Protein AF-A0A1Y3AT87-F1 (afdb_monomer_lite)

Foldseek 3Di:
DPPDLFAAEDEPVVVVVCVVVAPAEAEWAAAPVQDPCQVVVRVVCSVCQVVCVVVRHHYHYYHDPVVCVVVVHPDPGDD

pLDDT: mean 89.58, std 10.6, range [38.0, 95.62]

Secondary structure (DSSP, 8-state):
----SSPEEE-HHHHHHHHHH-SEEEEEE--SSS-TTHHHHHHHHHHHHHHHHHTTEEEEEE--HHHHHHTT--SSSB-

Organism: Euroglyphus maynei (NCBI:txid6958)

Radius of gyration: 12.38 Å; chains: 1; bounding box: 31×20×34 Å

Structure (mmCIF, N/CA/C/O backbone):
data_AF-A0A1Y3AT87-F1
#
_entry.id   AF-A0A1Y3AT87-F1
#
loop_
_atom_site.group_PDB
_atom_site.id
_atom_site.type_symbol
_atom_site.label_atom_id
_atom_site.label_alt_id
_atom_site.label_comp_id
_atom_site.label_asym_id
_atom_site.label_entity_id
_atom_site.label_seq_id
_atom_site.pdbx_PDB_ins_code
_atom_site.Cartn_x
_atom_site.Cartn_y
_atom_site.Cartn_z
_atom_site.occupancy
_atom_site.B_iso_or_equiv
_atom_site.auth_seq_id
_atom_site.auth_comp_id
_atom_site.auth_asym_id
_atom_site.auth_atom_id
_atom_site.pdbx_PDB_model_num
ATOM 1 N N . MET A 1 1 ? -12.780 8.275 -21.474 1.00 38.00 1 MET A N 1
ATOM 2 C CA . MET A 1 1 ? -12.279 9.173 -20.417 1.00 38.00 1 MET A CA 1
ATOM 3 C C . MET A 1 1 ? -11.453 8.286 -19.516 1.00 38.00 1 MET A C 1
ATOM 5 O O . MET A 1 1 ? -12.028 7.566 -18.717 1.00 38.00 1 MET A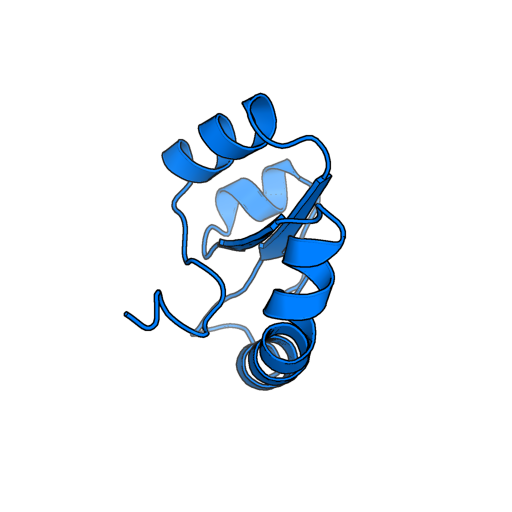 O 1
ATOM 9 N N . GLU A 1 2 ? -10.152 8.220 -19.775 1.00 47.31 2 GLU A N 1
ATOM 10 C CA . GLU A 1 2 ? -9.209 7.392 -19.020 1.00 47.31 2 GLU A CA 1
ATOM 11 C C . GLU A 1 2 ? -9.017 8.049 -17.651 1.00 47.31 2 GLU A C 1
ATOM 13 O O . GLU A 1 2 ? -8.348 9.077 -17.529 1.00 47.31 2 GLU A O 1
ATOM 18 N N . MET A 1 3 ? -9.708 7.536 -16.632 1.00 51.69 3 MET A N 1
ATOM 19 C CA . MET A 1 3 ? -9.427 7.918 -15.253 1.00 51.69 3 MET A CA 1
ATOM 20 C C . MET A 1 3 ? -8.165 7.170 -14.854 1.00 51.69 3 MET A C 1
ATOM 22 O O . MET A 1 3 ? -8.268 6.054 -14.380 1.00 51.69 3 MET A O 1
ATOM 26 N N . SER A 1 4 ? -7.017 7.785 -15.150 1.00 54.84 4 SER A N 1
ATOM 27 C CA . SER A 1 4 ? -5.680 7.459 -14.640 1.00 54.84 4 SER A CA 1
ATOM 28 C C . SER A 1 4 ? -5.442 5.972 -14.361 1.00 54.84 4 SER A C 1
ATOM 30 O O . SER A 1 4 ? -5.763 5.514 -13.271 1.00 54.84 4 SER A O 1
ATOM 32 N N . ASP A 1 5 ? -4.779 5.296 -15.302 1.00 64.25 5 ASP A N 1
ATOM 33 C CA . ASP A 1 5 ? -4.209 3.929 -15.243 1.00 64.25 5 ASP A CA 1
ATOM 34 C C . ASP A 1 5 ? -3.188 3.721 -14.092 1.00 64.25 5 ASP A C 1
ATOM 36 O O . ASP A 1 5 ? -2.322 2.860 -14.154 1.00 64.25 5 ASP A O 1
ATOM 40 N N . ALA A 1 6 ? -3.203 4.596 -13.082 1.00 83.31 6 ALA A N 1
ATOM 41 C CA . ALA A 1 6 ? -2.203 4.680 -12.042 1.00 83.31 6 ALA A CA 1
ATOM 42 C C . ALA A 1 6 ? -2.819 4.722 -10.647 1.00 83.31 6 ALA A C 1
ATOM 44 O O . ALA A 1 6 ? -3.722 5.514 -10.359 1.00 83.31 6 ALA A O 1
ATOM 45 N N . ILE A 1 7 ? -2.209 3.959 -9.743 1.00 91.38 7 ILE A N 1
ATOM 46 C CA . ILE A 1 7 ? -2.559 3.836 -8.333 1.00 91.38 7 ILE A CA 1
ATOM 47 C C . ILE A 1 7 ? -2.554 5.221 -7.690 1.00 91.38 7 ILE A C 1
ATOM 49 O O . ILE A 1 7 ? -1.567 5.970 -7.757 1.00 91.38 7 ILE A O 1
ATOM 53 N N . GLU A 1 8 ? -3.648 5.563 -7.014 1.00 91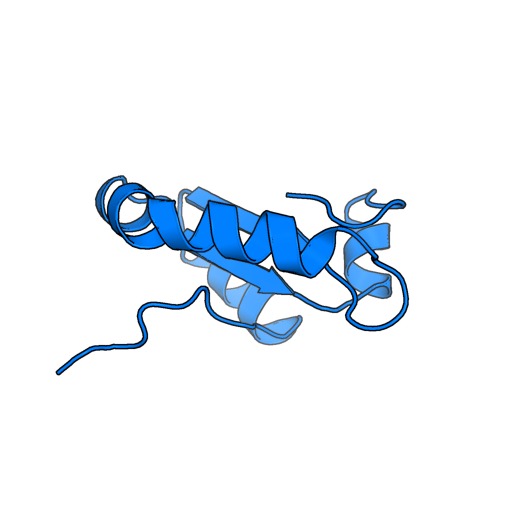.69 8 GLU A N 1
ATOM 54 C CA . GLU A 1 8 ? -3.854 6.899 -6.465 1.00 91.69 8 GLU A CA 1
ATOM 55 C C . GLU A 1 8 ? -2.892 7.188 -5.298 1.00 91.69 8 GLU A C 1
ATOM 57 O O . GLU A 1 8 ? -2.791 6.421 -4.334 1.00 91.69 8 GLU A O 1
ATOM 62 N N . LYS A 1 9 ? -2.182 8.328 -5.359 1.00 93.56 9 LYS A N 1
ATOM 63 C CA . LYS A 1 9 ? -1.390 8.822 -4.221 1.00 93.56 9 LYS A CA 1
ATOM 64 C C . LYS A 1 9 ? -2.300 9.560 -3.248 1.00 93.56 9 LYS A C 1
ATOM 66 O O . LYS A 1 9 ? -2.844 10.609 -3.590 1.00 93.56 9 LYS A O 1
ATOM 71 N N . VAL A 1 10 ? -2.350 9.093 -2.006 1.00 94.81 10 VAL A N 1
ATOM 72 C CA . VAL A 1 10 ? -3.174 9.695 -0.955 1.00 94.81 10 VAL A CA 1
ATOM 73 C C . VAL A 1 10 ? -2.334 10.249 0.192 1.00 94.81 10 VAL A C 1
ATOM 75 O O . VAL A 1 10 ? -1.188 9.862 0.417 1.00 94.81 10 VAL A O 1
ATOM 78 N N . ASN A 1 11 ? -2.914 11.195 0.927 1.00 94.31 11 ASN A N 1
ATOM 79 C CA . ASN A 1 11 ? -2.378 11.676 2.200 1.00 94.31 11 ASN A CA 1
ATOM 80 C C . ASN A 1 11 ? -3.110 11.013 3.378 1.00 94.31 11 ASN A C 1
ATOM 82 O O . ASN A 1 11 ? -4.158 10.396 3.188 1.00 94.31 11 ASN A O 1
ATOM 86 N N . ARG A 1 12 ? -2.605 11.194 4.606 1.00 94.38 12 ARG A N 1
ATOM 87 C CA . ARG A 1 12 ? -3.191 10.619 5.832 1.00 94.38 12 ARG A CA 1
ATOM 88 C C . ARG A 1 12 ? -4.708 10.821 5.948 1.00 94.38 12 ARG A C 1
ATOM 90 O O . ARG A 1 12 ? -5.434 9.873 6.210 1.00 94.38 12 ARG A O 1
ATOM 97 N N . ARG A 1 13 ? -5.206 12.030 5.668 1.00 94.00 13 ARG A N 1
ATOM 98 C CA . ARG A 1 13 ? -6.647 12.340 5.751 1.00 94.00 13 ARG A CA 1
ATOM 99 C C . ARG A 1 13 ? -7.487 11.605 4.706 1.00 94.00 13 ARG A C 1
ATOM 101 O O . ARG A 1 13 ? -8.668 11.348 4.917 1.00 94.00 13 ARG A O 1
ATOM 108 N N . MET A 1 14 ? -6.937 11.366 3.520 1.00 94.19 14 MET A N 1
ATOM 109 C CA . MET A 1 14 ? -7.601 10.582 2.476 1.00 94.19 14 MET A CA 1
ATOM 110 C C . MET A 1 14 ? -7.574 9.094 2.820 1.00 94.19 14 MET A C 1
ATOM 112 O O . MET A 1 14 ? -8.615 8.455 2.730 1.00 94.19 14 MET A O 1
ATOM 116 N N . PHE A 1 15 ? -6.435 8.596 3.301 1.00 94.25 15 PHE A N 1
ATOM 117 C CA . PHE A 1 15 ? -6.275 7.233 3.797 1.00 94.25 15 PHE A CA 1
ATOM 118 C C . PHE A 1 15 ? -7.299 6.887 4.888 1.00 94.25 15 PHE A C 1
ATOM 120 O O . PHE A 1 15 ? -8.018 5.904 4.749 1.00 94.25 15 PHE A O 1
ATOM 127 N N . GLU A 1 16 ? -7.447 7.732 5.914 1.00 93.25 16 GLU A N 1
ATOM 128 C CA . GLU A 1 16 ? -8.432 7.532 6.991 1.00 93.25 16 GLU A CA 1
ATOM 129 C C . GLU A 1 16 ? -9.864 7.435 6.442 1.00 93.25 16 GLU A C 1
ATOM 131 O O . GLU A 1 16 ? -10.610 6.527 6.792 1.00 93.25 16 GLU A O 1
ATOM 136 N N . ARG A 1 17 ? -10.231 8.304 5.492 1.00 93.75 17 ARG A N 1
ATOM 137 C CA . ARG A 1 17 ? -11.555 8.246 4.849 1.00 93.75 17 ARG A CA 1
ATOM 138 C C . ARG A 1 17 ? -11.751 6.996 3.994 1.00 93.75 17 ARG A C 1
ATOM 140 O O . ARG A 1 17 ? -12.877 6.521 3.876 1.00 93.75 17 ARG A O 1
ATOM 147 N N . MET A 1 18 ? -10.697 6.504 3.350 1.00 91.88 18 MET A N 1
ATOM 148 C CA . MET A 1 18 ? -10.756 5.300 2.520 1.00 91.88 18 MET A CA 1
ATOM 149 C C . MET A 1 18 ? -10.831 4.034 3.363 1.00 91.88 18 MET A C 1
ATOM 151 O O . MET A 1 18 ? -11.586 3.137 2.996 1.00 91.88 18 MET A O 1
ATOM 155 N N . LEU A 1 19 ? -10.142 3.994 4.506 1.00 91.19 19 LEU A N 1
ATOM 156 C CA . LEU A 1 19 ? -10.274 2.928 5.500 1.00 91.19 19 LEU A CA 1
ATOM 157 C C . LEU A 1 19 ? -11.725 2.753 5.962 1.00 91.19 19 LEU A C 1
ATOM 159 O O . LEU A 1 19 ? -12.179 1.630 6.139 1.00 91.19 19 LEU A O 1
ATOM 163 N N . GLU A 1 20 ? -12.467 3.849 6.137 1.00 92.69 20 GLU A N 1
ATOM 164 C CA . GLU A 1 20 ? -13.871 3.788 6.564 1.00 92.69 20 GLU A CA 1
ATOM 165 C C . GLU A 1 20 ? -14.844 3.414 5.435 1.00 92.69 20 GLU A C 1
ATOM 167 O O . GLU A 1 20 ? -15.943 2.925 5.695 1.00 92.69 20 GLU A O 1
ATOM 172 N N . ARG A 1 21 ? -14.484 3.696 4.178 1.00 90.25 21 ARG A N 1
ATOM 173 C CA . ARG A 1 21 ? -15.392 3.586 3.021 1.00 90.25 21 ARG A CA 1
ATOM 174 C C . ARG A 1 21 ? -15.165 2.355 2.156 1.00 90.25 21 ARG A C 1
ATOM 176 O O . ARG A 1 21 ? -16.039 2.030 1.357 1.00 90.25 21 ARG A O 1
ATOM 183 N N . THR A 1 22 ? -14.012 1.711 2.282 1.00 90.06 22 THR A N 1
ATOM 184 C CA . THR A 1 22 ? -13.597 0.619 1.400 1.00 90.06 22 THR A CA 1
ATOM 185 C C . THR A 1 22 ? -13.528 -0.678 2.186 1.00 90.06 22 THR A C 1
ATOM 187 O O . THR A 1 22 ? -12.897 -0.734 3.236 1.00 90.06 22 THR A O 1
ATOM 190 N N . ASN A 1 23 ? -14.142 -1.738 1.664 1.00 91.75 23 ASN A N 1
ATOM 191 C CA . ASN A 1 23 ? -14.099 -3.053 2.302 1.00 91.75 23 ASN A CA 1
ATOM 192 C C . ASN A 1 23 ? -12.719 -3.718 2.212 1.00 91.75 23 ASN A C 1
ATOM 194 O O . ASN A 1 23 ? -12.294 -4.356 3.172 1.00 91.75 23 ASN A O 1
ATOM 198 N N . HIS A 1 24 ? -12.031 -3.573 1.077 1.00 94.00 24 HIS A N 1
ATOM 199 C CA . HIS A 1 24 ? -10.690 -4.110 0.869 1.00 94.00 24 HIS A CA 1
ATOM 200 C C . HIS A 1 24 ? -9.796 -3.003 0.311 1.00 94.00 24 HIS A C 1
ATOM 202 O O . HIS A 1 24 ? -10.037 -2.491 -0.782 1.00 94.00 24 HIS A O 1
ATOM 208 N N . LEU A 1 25 ? -8.784 -2.620 1.085 1.00 94.31 25 LEU A N 1
ATOM 209 C CA . LEU A 1 25 ? -7.854 -1.544 0.763 1.00 94.31 25 LEU A CA 1
ATOM 210 C C . LEU A 1 25 ? -6.427 -2.087 0.868 1.00 94.31 25 LEU A C 1
ATOM 212 O O . LEU A 1 25 ? -6.020 -2.525 1.943 1.00 94.31 25 LEU A O 1
ATOM 216 N N . ALA A 1 26 ? -5.685 -2.063 -0.236 1.00 94.75 26 ALA A N 1
ATOM 217 C CA . ALA A 1 26 ? -4.268 -2.404 -0.285 1.00 94.75 26 ALA A CA 1
ATOM 2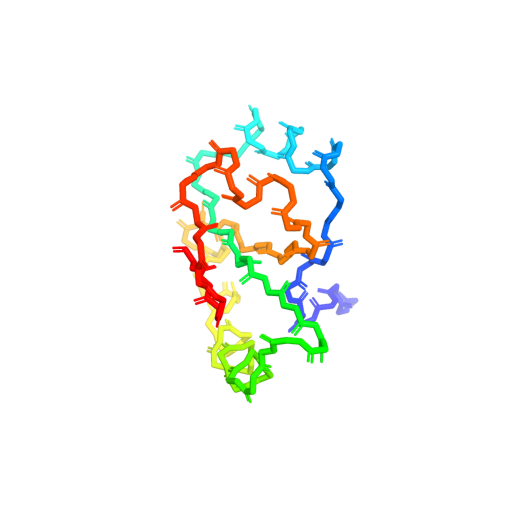18 C C . ALA A 1 26 ? -3.440 -1.114 -0.295 1.00 94.75 26 ALA A C 1
ATOM 220 O O . ALA A 1 26 ? -3.715 -0.195 -1.071 1.00 94.75 26 ALA A O 1
ATOM 221 N N . VAL A 1 27 ? -2.453 -1.016 0.596 1.00 95.00 27 VAL A N 1
ATOM 222 C CA . VAL A 1 27 ? -1.820 0.264 0.933 1.00 95.00 27 VAL A CA 1
ATOM 223 C C . VAL A 1 27 ? -0.320 0.151 0.767 1.00 95.00 27 VAL A C 1
ATOM 225 O O . VAL A 1 27 ? 0.378 -0.346 1.642 1.00 95.00 27 VAL A O 1
ATOM 228 N N . LEU A 1 28 ? 0.197 0.673 -0.341 1.00 95.62 28 LEU A N 1
ATOM 229 C CA . LEU A 1 28 ? 1.632 0.705 -0.559 1.00 95.62 28 LEU A CA 1
ATOM 230 C C . LEU A 1 28 ? 2.256 1.889 0.188 1.00 95.62 28 LEU A C 1
ATOM 232 O O . LEU A 1 28 ? 2.158 3.045 -0.241 1.00 95.62 28 LEU A O 1
ATOM 236 N N . PHE A 1 29 ? 2.965 1.592 1.270 1.00 95.12 29 PHE A N 1
ATOM 237 C CA . PHE A 1 29 ? 3.911 2.511 1.884 1.00 95.12 29 PHE A CA 1
ATOM 238 C C . PHE A 1 29 ? 5.196 2.546 1.060 1.00 95.12 29 PHE A C 1
ATOM 240 O O . PHE A 1 29 ? 5.866 1.528 0.854 1.00 95.12 29 PHE A O 1
ATOM 247 N N . TYR A 1 30 ? 5.560 3.739 0.595 1.00 94.12 30 TYR A N 1
ATOM 248 C CA . TYR A 1 30 ? 6.711 3.941 -0.280 1.00 94.12 30 TYR A CA 1
ATOM 249 C C . TYR A 1 30 ? 7.455 5.242 0.061 1.00 94.12 30 TYR A C 1
ATOM 251 O O . TYR A 1 30 ? 6.949 6.094 0.790 1.00 94.12 30 TYR A O 1
ATOM 259 N N . SER A 1 31 ? 8.672 5.402 -0.462 1.00 91.31 31 SER A N 1
ATOM 260 C CA . SER A 1 31 ? 9.471 6.625 -0.312 1.00 91.31 31 SER A CA 1
ATOM 261 C C . SER A 1 31 ? 10.260 6.891 -1.585 1.00 91.31 31 SER A C 1
ATOM 263 O O . SER A 1 31 ? 11.018 6.031 -2.016 1.00 91.31 31 SER A O 1
ATOM 265 N N . LYS A 1 32 ? 10.145 8.080 -2.184 1.00 84.69 32 LYS A N 1
ATOM 266 C CA . LYS A 1 32 ? 10.953 8.418 -3.373 1.00 84.69 32 LYS A CA 1
ATOM 267 C C . LYS A 1 32 ? 12.458 8.488 -3.101 1.00 84.69 32 LYS A C 1
ATOM 269 O O . LYS A 1 32 ? 13.251 8.251 -4.003 1.00 84.69 32 LYS A O 1
ATOM 274 N N . ASN A 1 33 ? 12.851 8.839 -1.877 1.00 83.38 33 ASN A N 1
ATOM 275 C CA . ASN A 1 33 ? 14.255 9.095 -1.540 1.00 83.38 33 ASN A CA 1
ATOM 276 C C . ASN A 1 33 ? 14.935 7.915 -0.834 1.00 83.38 33 ASN A C 1
ATOM 278 O O . ASN A 1 33 ? 16.152 7.788 -0.914 1.00 83.38 33 ASN A O 1
ATOM 282 N N . ASP A 1 34 ? 14.165 7.062 -0.155 1.00 79.94 34 ASP A N 1
ATOM 283 C CA . ASP A 1 34 ? 14.690 6.020 0.742 1.00 79.94 34 ASP A CA 1
ATOM 284 C C . ASP A 1 34 ? 14.225 4.612 0.338 1.00 79.94 34 ASP A C 1
ATOM 286 O O . ASP A 1 34 ? 14.035 3.730 1.167 1.00 79.94 34 ASP A O 1
ATOM 290 N N . CYS A 1 35 ? 13.979 4.392 -0.956 1.00 85.19 35 CYS A N 1
ATOM 291 C CA . CYS A 1 35 ? 13.481 3.111 -1.435 1.00 85.19 35 CYS A CA 1
ATOM 292 C C . CYS A 1 35 ? 13.891 2.830 -2.882 1.00 85.19 35 CYS A C 1
ATOM 294 O O . CYS A 1 35 ? 13.297 3.327 -3.833 1.00 85.19 35 CYS A O 1
ATOM 296 N N . LYS A 1 36 ? 14.893 1.964 -3.060 1.00 86.19 36 LYS A N 1
ATOM 297 C CA . LYS A 1 36 ? 15.423 1.618 -4.393 1.00 86.19 36 LYS A CA 1
ATOM 298 C 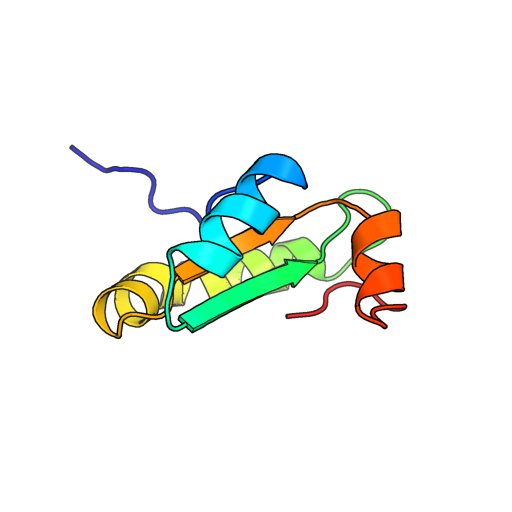C . LYS A 1 36 ? 14.476 0.762 -5.236 1.00 86.19 36 LYS A C 1
ATOM 300 O O . LYS A 1 36 ? 14.573 0.773 -6.457 1.00 86.19 36 LYS A O 1
ATOM 305 N N . ASN A 1 37 ? 13.606 -0.009 -4.586 1.00 89.06 37 ASN A N 1
ATOM 306 C CA . ASN A 1 37 ? 12.714 -0.952 -5.260 1.00 89.06 37 ASN A CA 1
ATOM 307 C C . ASN A 1 37 ? 11.278 -0.430 -5.386 1.00 89.06 37 ASN A C 1
ATOM 309 O O . ASN A 1 37 ? 10.453 -1.122 -5.971 1.00 89.06 37 ASN A O 1
ATOM 313 N N . CYS A 1 38 ? 10.975 0.764 -4.866 1.00 91.31 38 CYS A N 1
ATOM 314 C CA . CYS A 1 38 ? 9.615 1.297 -4.867 1.00 91.31 38 CYS A CA 1
ATOM 315 C C . CYS A 1 38 ? 9.080 1.507 -6.283 1.00 91.31 38 CYS A C 1
ATOM 317 O O . CYS A 1 38 ? 7.960 1.096 -6.548 1.00 91.31 38 CYS A O 1
ATOM 319 N N . ASP A 1 39 ? 9.878 2.062 -7.201 1.00 90.56 39 ASP A N 1
ATOM 320 C CA . ASP A 1 39 ? 9.452 2.250 -8.594 1.00 90.56 39 ASP A CA 1
ATOM 321 C C . ASP A 1 39 ? 9.131 0.924 -9.292 1.00 90.56 39 ASP A C 1
ATOM 323 O O . ASP A 1 39 ? 8.131 0.823 -9.993 1.00 90.56 39 ASP A O 1
ATOM 327 N N . LYS A 1 40 ? 9.934 -0.122 -9.048 1.00 91.62 40 LYS A N 1
ATOM 328 C CA . LYS A 1 40 ? 9.684 -1.453 -9.622 1.00 91.62 40 LYS A CA 1
ATOM 329 C C . LYS A 1 40 ? 8.413 -2.082 -9.066 1.00 91.62 40 LYS A C 1
ATOM 331 O O . LYS A 1 40 ? 7.632 -2.635 -9.822 1.00 91.62 40 LYS A O 1
ATOM 336 N N . VAL A 1 41 ? 8.219 -2.013 -7.748 1.00 92.62 41 VAL A N 1
ATOM 337 C CA . VAL A 1 41 ? 7.010 -2.548 -7.108 1.00 92.62 41 VAL A CA 1
ATOM 338 C C . VAL A 1 41 ? 5.777 -1.789 -7.587 1.00 92.62 41 VAL A C 1
ATOM 340 O O . VAL A 1 41 ? 4.775 -2.419 -7.888 1.00 92.62 41 VAL A O 1
ATOM 343 N N . LEU A 1 42 ? 5.860 -0.463 -7.716 1.00 91.81 42 LEU A N 1
ATOM 344 C CA . LEU A 1 42 ? 4.785 0.344 -8.287 1.00 91.81 42 LEU A CA 1
ATOM 345 C C . LEU A 1 42 ? 4.441 -0.111 -9.705 1.00 91.81 42 LEU A C 1
ATOM 347 O O . LEU A 1 42 ? 3.281 -0.398 -9.952 1.00 91.81 42 LEU A O 1
ATOM 351 N N . GLU A 1 43 ? 5.424 -0.250 -10.599 1.00 91.56 43 GLU A N 1
ATOM 352 C CA . GLU A 1 43 ? 5.176 -0.706 -11.975 1.00 91.56 43 GLU A CA 1
ATOM 353 C C . GLU A 1 43 ? 4.470 -2.072 -12.024 1.00 91.56 43 GLU A C 1
ATOM 355 O O . GLU A 1 43 ? 3.547 -2.262 -12.812 1.00 91.56 43 GLU A O 1
ATOM 360 N N . GLU A 1 44 ? 4.875 -3.020 -11.175 1.00 92.44 44 GLU A N 1
ATOM 361 C CA . GLU A 1 44 ? 4.231 -4.337 -11.110 1.00 92.44 44 GLU A CA 1
ATOM 362 C C . GLU A 1 44 ? 2.807 -4.270 -10.542 1.00 92.44 44 GLU A C 1
ATOM 364 O O . GLU A 1 44 ? 1.944 -5.024 -10.984 1.00 92.44 44 GLU A O 1
ATOM 369 N N . LEU A 1 45 ? 2.548 -3.380 -9.579 1.00 93.38 45 LEU A N 1
ATOM 370 C CA . LEU A 1 45 ? 1.213 -3.202 -9.007 1.00 93.38 45 LEU A CA 1
ATOM 371 C C . LEU A 1 45 ? 0.261 -2.503 -9.982 1.00 93.38 45 LEU A C 1
ATOM 373 O O . LEU A 1 45 ? -0.913 -2.844 -10.015 1.00 93.38 45 LEU A O 1
ATOM 377 N N . GLU A 1 46 ? 0.752 -1.572 -10.801 1.00 91.50 46 GLU A N 1
ATOM 378 C CA . GLU A 1 46 ? -0.082 -0.872 -11.790 1.00 91.50 46 GLU A CA 1
ATOM 379 C C . GLU A 1 46 ? -0.561 -1.843 -12.879 1.00 91.50 46 GLU A C 1
ATOM 381 O O . GLU A 1 46 ? -1.692 -1.744 -13.333 1.00 91.50 46 GLU A O 1
ATOM 386 N N . LYS A 1 47 ? 0.235 -2.873 -13.212 1.00 91.50 47 LYS A N 1
ATOM 387 C CA . LYS A 1 47 ? -0.171 -3.937 -14.154 1.00 91.50 47 LYS A CA 1
ATOM 388 C C . LYS A 1 47 ? -1.394 -4.735 -13.696 1.00 91.50 47 LYS A C 1
ATOM 390 O O . LYS A 1 47 ? -2.011 -5.382 -14.535 1.00 91.50 47 LYS A O 1
ATOM 395 N N . ILE A 1 48 ? -1.699 -4.741 -12.396 1.00 92.94 48 ILE A N 1
ATOM 396 C CA . ILE A 1 48 ? -2.812 -5.502 -11.811 1.00 92.94 48 ILE A CA 1
ATOM 397 C C . ILE A 1 48 ? -3.890 -4.610 -11.177 1.00 92.94 48 ILE A C 1
ATOM 399 O O . ILE A 1 48 ? -4.863 -5.151 -10.654 1.00 92.94 48 ILE A O 1
ATOM 403 N N . ASP A 1 49 ? -3.731 -3.279 -11.184 1.00 92.62 49 ASP A N 1
ATOM 404 C CA . ASP A 1 49 ? -4.625 -2.338 -10.485 1.00 92.62 49 ASP A CA 1
ATOM 405 C C . ASP A 1 49 ? -6.068 -2.447 -10.993 1.00 92.62 49 ASP A C 1
ATOM 407 O O . ASP A 1 49 ? -6.988 -2.607 -10.193 1.00 92.62 49 ASP A O 1
ATOM 411 N N . ASP A 1 50 ? -6.267 -2.483 -12.313 1.00 91.06 50 ASP A N 1
ATOM 412 C CA . ASP A 1 50 ? -7.597 -2.631 -12.916 1.00 91.06 50 ASP A CA 1
ATOM 413 C C . ASP A 1 50 ? -8.279 -3.952 -12.531 1.00 91.06 50 ASP A C 1
ATOM 415 O O . ASP A 1 50 ? -9.473 -3.987 -12.217 1.00 91.06 50 ASP A O 1
ATOM 419 N N . GLU A 1 51 ? -7.526 -5.058 -12.542 1.00 93.56 51 GLU A N 1
ATOM 420 C CA . GLU A 1 51 ? -8.042 -6.378 -12.166 1.00 93.56 51 GLU A CA 1
ATOM 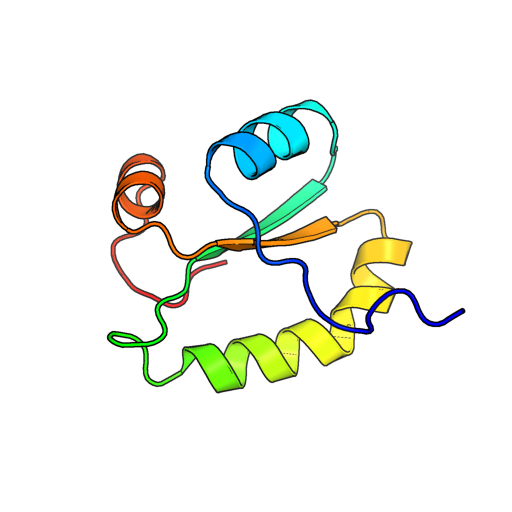421 C C . GLU A 1 51 ? -8.384 -6.433 -10.669 1.00 93.56 51 GLU A C 1
ATOM 423 O O . GLU A 1 51 ? -9.402 -7.014 -10.278 1.00 93.56 51 GLU A O 1
ATOM 428 N N . ALA A 1 52 ? -7.563 -5.801 -9.826 1.00 92.31 52 ALA A N 1
ATOM 429 C CA . ALA A 1 52 ? -7.781 -5.709 -8.389 1.00 92.31 52 ALA A CA 1
ATOM 430 C C . ALA A 1 52 ? -8.988 -4.822 -8.039 1.00 92.31 52 ALA A C 1
ATOM 432 O O . ALA A 1 52 ? -9.814 -5.224 -7.211 1.00 92.31 52 ALA A O 1
ATOM 433 N N . ASP A 1 53 ? -9.146 -3.670 -8.698 1.00 91.38 53 ASP A N 1
ATOM 434 C CA . ASP A 1 53 ? -10.289 -2.767 -8.516 1.00 91.38 53 ASP A CA 1
ATOM 435 C C . ASP A 1 53 ? -11.593 -3.456 -8.951 1.00 91.38 53 ASP A C 1
ATOM 437 O O . ASP A 1 53 ? -12.573 -3.455 -8.201 1.00 91.38 53 ASP A O 1
ATOM 441 N N . ALA A 1 54 ? -11.577 -4.188 -10.076 1.00 91.75 54 ALA A N 1
ATOM 442 C CA . ALA A 1 54 ? -12.701 -5.019 -10.518 1.00 91.75 54 ALA A CA 1
ATOM 443 C C . ALA A 1 54 ? -13.052 -6.144 -9.521 1.00 91.75 54 ALA A C 1
ATOM 445 O O . ALA A 1 54 ? -14.221 -6.523 -9.396 1.00 91.75 54 ALA A O 1
ATOM 446 N N . ALA A 1 55 ? -12.065 -6.655 -8.780 1.00 93.88 55 ALA A N 1
ATOM 447 C CA . ALA A 1 55 ? -12.258 -7.605 -7.684 1.00 93.88 55 ALA A CA 1
ATOM 448 C C . ALA A 1 55 ? -12.692 -6.940 -6.358 1.00 93.88 55 ALA A C 1
ATOM 450 O O . ALA A 1 55 ? -12.945 -7.633 -5.369 1.00 93.88 55 ALA A O 1
ATOM 451 N N . GLY A 1 56 ? -12.811 -5.609 -6.323 1.00 91.69 56 GLY A N 1
ATOM 452 C CA . GLY A 1 56 ? -13.225 -4.834 -5.155 1.00 91.69 56 GLY A CA 1
ATOM 453 C C . GLY A 1 56 ? -12.101 -4.542 -4.160 1.00 91.69 56 GLY A C 1
ATOM 454 O O . GLY A 1 56 ? -12.395 -4.240 -3.000 1.00 91.69 56 GLY A O 1
ATOM 455 N N . ILE A 1 57 ? -10.838 -4.651 -4.585 1.00 93.44 57 ILE A N 1
ATOM 456 C CA . ILE A 1 57 ? -9.654 -4.304 -3.797 1.00 93.44 57 ILE A CA 1
ATOM 457 C C . ILE A 1 57 ? -9.104 -2.984 -4.319 1.00 93.44 57 ILE A C 1
ATOM 459 O O . ILE A 1 57 ? -8.543 -2.925 -5.408 1.00 93.44 57 ILE A O 1
ATOM 463 N N . LYS A 1 58 ? -9.226 -1.917 -3.526 1.00 93.44 58 LYS A N 1
ATOM 464 C CA . LYS A 1 58 ? -8.688 -0.617 -3.924 1.00 93.44 58 LYS A CA 1
ATOM 465 C C . LYS A 1 58 ? -7.212 -0.524 -3.576 1.00 93.44 58 LYS A C 1
ATOM 467 O O . LYS A 1 58 ? -6.862 -0.696 -2.409 1.00 93.44 58 LYS A O 1
ATOM 472 N N . PHE A 1 59 ? -6.357 -0.218 -4.545 1.00 94.19 59 PHE A N 1
ATOM 473 C CA . PHE A 1 59 ? -4.948 0.052 -4.275 1.00 94.19 59 PHE A CA 1
ATOM 474 C C . PHE A 1 59 ? -4.737 1.552 -4.093 1.00 94.19 59 PHE A C 1
ATOM 476 O O . PHE A 1 59 ? -5.287 2.382 -4.819 1.00 94.19 59 PHE A O 1
ATOM 483 N N . ILE A 1 60 ? -3.921 1.904 -3.105 1.00 94.69 60 ILE A N 1
ATOM 484 C CA . ILE A 1 60 ? -3.461 3.271 -2.874 1.00 94.69 60 ILE A CA 1
ATOM 485 C C . ILE A 1 60 ? -1.982 3.282 -2.526 1.00 94.69 60 ILE A C 1
ATOM 487 O O . ILE A 1 60 ? -1.456 2.337 -1.939 1.00 94.69 60 ILE A O 1
ATOM 491 N N . LYS A 1 61 ? -1.314 4.393 -2.832 1.00 94.88 61 LYS A N 1
ATOM 492 C CA . LYS A 1 61 ? 0.069 4.635 -2.414 1.00 94.88 61 LYS A CA 1
ATOM 493 C C . LYS A 1 61 ? 0.159 5.822 -1.471 1.00 94.88 61 LYS A C 1
ATOM 495 O O . LYS A 1 61 ? -0.446 6.871 -1.701 1.00 94.88 61 LYS A O 1
ATOM 500 N N . ILE A 1 62 ? 0.951 5.676 -0.417 1.00 95.12 62 ILE A N 1
ATOM 501 C CA . ILE A 1 62 ? 1.156 6.714 0.589 1.00 95.12 62 ILE A CA 1
ATOM 502 C C . ILE A 1 62 ? 2.637 6.857 0.933 1.00 95.12 62 ILE A C 1
ATOM 504 O O . ILE A 1 62 ? 3.369 5.890 1.125 1.00 95.12 62 ILE A O 1
ATOM 508 N N . GLU A 1 63 ? 3.075 8.109 1.000 1.00 95.00 63 GLU A N 1
ATOM 509 C CA . GLU A 1 63 ? 4.436 8.491 1.371 1.00 95.00 63 GLU A CA 1
ATOM 510 C C . GLU A 1 63 ? 4.371 9.218 2.715 1.00 95.00 63 GLU A C 1
ATOM 512 O O . GLU A 1 63 ? 4.424 10.445 2.784 1.00 95.00 63 GLU A O 1
ATOM 517 N N . ASP A 1 64 ? 4.162 8.448 3.783 1.00 94.62 64 ASP A N 1
ATOM 518 C CA . ASP A 1 64 ? 4.062 8.954 5.153 1.00 94.62 64 ASP A CA 1
ATOM 519 C C . ASP A 1 64 ? 4.778 7.998 6.119 1.00 94.62 64 ASP A C 1
ATOM 521 O O . ASP A 1 64 ? 4.235 6.987 6.566 1.00 94.62 64 ASP A O 1
ATOM 525 N N . ASN A 1 65 ? 6.035 8.321 6.434 1.00 91.62 65 ASN A N 1
ATOM 526 C CA . ASN A 1 65 ? 6.882 7.512 7.315 1.00 91.62 65 ASN A CA 1
ATOM 527 C C . ASN A 1 65 ? 6.378 7.460 8.763 1.00 91.62 65 ASN A C 1
ATOM 529 O O . ASN A 1 65 ? 6.762 6.558 9.507 1.00 91.62 65 ASN A O 1
ATOM 533 N N . GLN A 1 66 ? 5.599 8.453 9.200 1.00 93.81 66 GLN A N 1
ATOM 534 C CA . GLN A 1 66 ? 5.053 8.466 10.55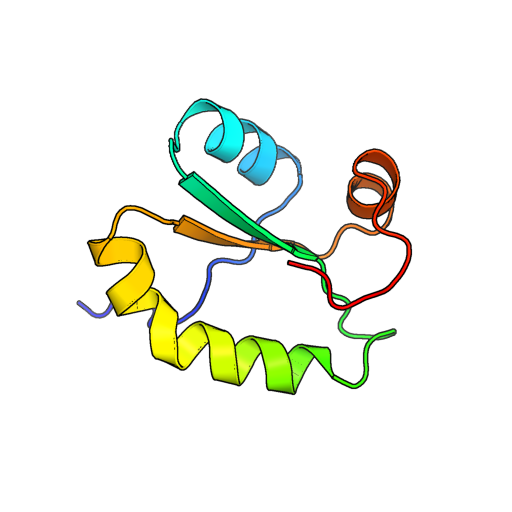2 1.00 93.81 66 GLN A CA 1
ATOM 535 C C . GLN A 1 66 ? 3.876 7.499 10.631 1.00 93.81 66 GLN A C 1
ATOM 537 O O . GLN A 1 66 ? 3.879 6.624 11.495 1.00 93.81 66 GLN A O 1
ATOM 542 N N . LEU A 1 67 ? 2.962 7.586 9.664 1.00 93.75 67 LEU A N 1
ATOM 543 C CA . LEU A 1 67 ? 1.844 6.661 9.538 1.00 93.75 67 LEU A CA 1
ATOM 544 C C . LEU A 1 67 ? 2.326 5.217 9.350 1.00 93.75 67 LEU A C 1
ATOM 546 O O . LEU A 1 67 ? 1.845 4.326 10.037 1.00 93.75 67 LEU A O 1
ATOM 550 N N . ALA A 1 68 ? 3.326 4.982 8.494 1.00 93.00 68 ALA A N 1
ATOM 551 C CA . ALA A 1 68 ? 3.918 3.657 8.302 1.00 93.00 68 ALA A CA 1
ATOM 552 C C . ALA A 1 68 ? 4.320 3.018 9.645 1.00 93.00 68 ALA A C 1
ATOM 554 O O . ALA A 1 68 ? 3.930 1.893 9.955 1.00 93.00 68 ALA A O 1
ATOM 555 N N . LYS A 1 69 ? 5.016 3.776 10.501 1.00 93.75 69 LYS A N 1
ATOM 556 C CA . LYS A 1 69 ? 5.434 3.312 11.831 1.00 93.75 69 LYS A CA 1
ATOM 557 C C . LYS A 1 69 ? 4.259 3.061 12.773 1.00 93.75 69 LYS A C 1
ATOM 559 O O . LYS A 1 69 ? 4.323 2.108 13.545 1.00 93.75 69 LYS A O 1
ATOM 564 N N . GLU A 1 70 ? 3.205 3.879 12.717 1.00 94.94 70 GLU A N 1
ATOM 565 C CA . GLU A 1 70 ? 1.967 3.656 13.487 1.00 94.94 70 GLU A CA 1
ATOM 566 C C . GLU A 1 70 ? 1.320 2.304 13.133 1.00 94.94 70 GLU A C 1
ATOM 568 O O . GLU A 1 70 ? 0.779 1.638 14.011 1.00 94.94 70 GLU A O 1
ATOM 573 N N . PHE A 1 71 ? 1.455 1.860 11.879 1.00 91.00 71 PHE A N 1
ATOM 574 C CA . PHE A 1 71 ? 0.990 0.557 11.388 1.00 91.00 71 PHE A CA 1
ATOM 575 C C . PHE A 1 71 ? 2.051 -0.561 11.476 1.00 91.00 71 PHE A C 1
ATOM 577 O O . PHE A 1 71 ? 1.837 -1.660 10.968 1.00 91.00 71 PHE A O 1
ATOM 584 N N . GLY A 1 72 ? 3.192 -0.321 12.132 1.00 94.19 72 GLY A N 1
ATOM 585 C CA . GLY A 1 72 ? 4.250 -1.323 12.313 1.00 94.19 72 GLY A CA 1
ATOM 586 C C . GLY A 1 72 ? 5.140 -1.558 11.085 1.00 94.19 72 GLY A C 1
ATOM 587 O O . GLY A 1 72 ? 5.892 -2.532 11.047 1.00 94.19 72 GLY A O 1
ATOM 588 N N . VAL A 1 73 ? 5.091 -0.670 10.092 1.00 93.88 73 VAL A N 1
ATOM 589 C CA . VAL A 1 73 ? 5.943 -0.701 8.900 1.00 93.88 73 VAL A CA 1
ATOM 590 C C . VAL A 1 73 ? 7.235 0.073 9.173 1.00 93.88 73 VAL A C 1
ATOM 592 O O . VAL A 1 73 ? 7.238 1.293 9.342 1.00 93.88 73 VAL A O 1
ATOM 595 N N . PHE A 1 74 ? 8.356 -0.651 9.195 1.00 91.50 74 PHE A N 1
ATOM 596 C CA . PHE A 1 74 ? 9.696 -0.095 9.446 1.00 91.50 74 PHE A CA 1
ATOM 597 C C . PHE A 1 74 ? 10.649 -0.209 8.250 1.00 91.50 74 PHE A C 1
ATOM 599 O O . PHE A 1 74 ? 11.752 0.331 8.299 1.00 91.50 74 PHE A O 1
ATOM 606 N N . ALA A 1 75 ? 10.235 -0.902 7.188 1.00 91.38 75 ALA A N 1
ATOM 607 C CA . ALA A 1 75 ? 10.995 -1.078 5.958 1.00 91.38 75 ALA A CA 1
ATOM 608 C C . ALA A 1 75 ? 10.098 -0.765 4.759 1.00 91.38 75 ALA A C 1
ATOM 610 O O . ALA A 1 75 ? 8.925 -1.130 4.761 1.00 91.38 75 ALA A O 1
ATOM 611 N N . LEU A 1 76 ? 10.655 -0.086 3.756 1.00 92.56 76 LEU A N 1
ATOM 612 C CA . LEU A 1 76 ? 9.953 0.300 2.534 1.00 92.56 76 LEU A CA 1
ATOM 613 C C . LEU A 1 76 ? 10.616 -0.368 1.314 1.00 92.56 76 LEU A C 1
ATOM 615 O O . LEU A 1 76 ? 11.847 -0.490 1.291 1.00 92.56 76 LEU A O 1
ATOM 619 N N . PRO A 1 77 ? 9.844 -0.785 0.293 1.00 93.31 77 PRO A N 1
ATOM 620 C CA . PRO A 1 77 ? 8.385 -0.680 0.198 1.00 93.31 77 PRO A CA 1
ATOM 621 C C . PRO A 1 77 ? 7.670 -1.719 1.076 1.00 93.31 77 PRO A C 1
ATOM 623 O O . PRO A 1 77 ? 8.224 -2.786 1.336 1.00 93.31 77 PRO A O 1
ATOM 626 N N . ALA A 1 78 ? 6.435 -1.427 1.484 1.00 93.81 78 ALA A N 1
ATOM 627 C CA . ALA A 1 78 ? 5.549 -2.385 2.149 1.00 93.81 78 ALA A CA 1
ATOM 628 C C . ALA A 1 78 ? 4.110 -2.213 1.649 1.00 93.81 78 ALA A C 1
ATOM 630 O O . ALA A 1 78 ? 3.687 -1.075 1.456 1.00 93.81 78 ALA A O 1
ATOM 631 N N . LEU A 1 79 ? 3.398 -3.322 1.437 1.00 90.31 79 LEU A N 1
ATOM 632 C CA . LEU A 1 79 ? 1.997 -3.382 1.001 1.00 90.31 79 LEU A CA 1
ATOM 633 C C . LEU A 1 79 ? 1.132 -4.017 2.094 1.00 90.31 79 LEU A C 1
ATOM 635 O O . LEU A 1 79 ? 1.636 -4.983 2.716 1.00 90.31 79 LEU A O 1
#

InterPro domains:
  IPR036249 Thioredoxin-like superfamily [SSF52833] (3-79)

Sequence (79 aa):
MEMSDAIEKVNRRMFERMLERTNHLAVLFYSKNDCKNCDKVLEELEKIDDEADAAGIKFIKIEDNQLAKEFGVFALPAL